Protein AF-I3SIN9-F1 (afdb_monomer_lite)

Structure (mmCIF, N/CA/C/O backbone):
data_AF-I3SIN9-F1
#
_entry.id   AF-I3SIN9-F1
#
loop_
_atom_site.group_PDB
_atom_site.id
_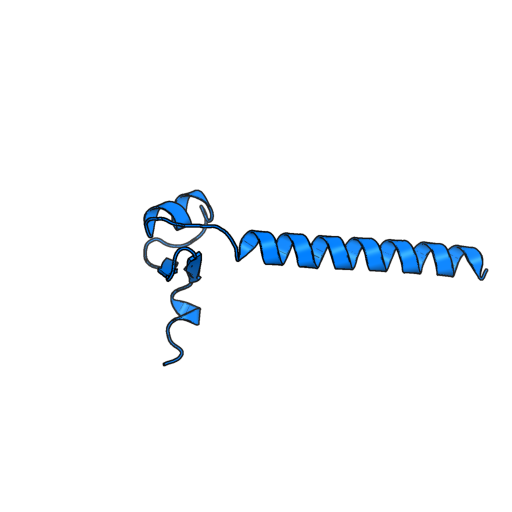atom_site.type_symbol
_atom_site.label_atom_id
_atom_site.label_alt_id
_atom_site.label_comp_id
_atom_site.label_asym_id
_atom_site.label_entity_id
_atom_site.label_seq_id
_atom_site.pdbx_PDB_ins_code
_atom_site.Cartn_x
_atom_site.Cartn_y
_atom_site.Cartn_z
_atom_site.occupancy
_atom_site.B_iso_or_equiv
_atom_site.auth_seq_id
_atom_site.auth_comp_id
_atom_site.auth_asym_id
_atom_site.auth_atom_id
_atom_site.pdbx_PDB_model_num
ATOM 1 N N . MET A 1 1 ? -26.182 -4.687 31.062 1.00 59.25 1 MET A N 1
ATOM 2 C CA . MET A 1 1 ? -24.817 -5.207 30.801 1.00 59.25 1 MET A CA 1
ATOM 3 C C . MET A 1 1 ? -24.635 -5.755 29.380 1.00 59.25 1 MET A C 1
ATOM 5 O O . MET A 1 1 ? -23.550 -5.612 28.844 1.00 59.25 1 MET A O 1
ATOM 9 N N . ALA A 1 2 ? -25.659 -6.337 28.738 1.00 68.69 2 ALA A N 1
ATOM 10 C CA . ALA A 1 2 ? -25.547 -6.859 27.365 1.00 68.69 2 ALA A CA 1
ATOM 11 C C . ALA A 1 2 ? -25.490 -5.776 26.264 1.00 68.69 2 ALA A C 1
ATOM 13 O O . ALA A 1 2 ? -24.820 -5.957 25.251 1.00 68.69 2 ALA A O 1
ATOM 14 N N . GLU A 1 3 ? -26.161 -4.638 26.458 1.00 71.44 3 GLU A N 1
ATOM 15 C CA . GLU A 1 3 ? -26.239 -3.577 25.440 1.00 71.44 3 GLU A CA 1
ATOM 16 C C . GLU A 1 3 ? -24.919 -2.817 25.259 1.00 71.44 3 GLU A C 1
ATOM 18 O O . GLU A 1 3 ? -24.504 -2.539 24.137 1.00 71.44 3 GLU A O 1
ATOM 23 N N . THR A 1 4 ? -24.202 -2.564 26.355 1.00 78.88 4 THR A N 1
ATOM 24 C CA . THR A 1 4 ? -22.874 -1.938 26.326 1.00 78.88 4 THR A CA 1
ATOM 25 C C . THR A 1 4 ? -21.840 -2.823 25.633 1.00 78.88 4 THR A C 1
ATOM 27 O O . THR A 1 4 ? -21.041 -2.323 24.847 1.00 78.88 4 THR A O 1
ATOM 30 N N . LEU A 1 5 ? -21.886 -4.143 25.847 1.00 78.12 5 LEU A N 1
ATOM 31 C CA . LEU A 1 5 ? -21.020 -5.097 25.141 1.00 78.12 5 LEU A CA 1
ATOM 32 C C . LEU A 1 5 ? -21.319 -5.137 23.635 1.00 78.12 5 LEU A C 1
ATOM 34 O O . LEU A 1 5 ? -20.393 -5.170 22.826 1.00 78.12 5 LEU A O 1
ATOM 38 N N . LYS A 1 6 ? -22.601 -5.063 23.251 1.00 80.50 6 LYS A N 1
ATOM 39 C CA . LYS A 1 6 ? -23.028 -4.940 21.848 1.00 80.50 6 LYS A CA 1
ATOM 40 C C . LYS A 1 6 ? -22.463 -3.684 21.189 1.00 80.50 6 LYS A C 1
ATOM 42 O O . LYS A 1 6 ? -21.935 -3.762 20.083 1.00 80.50 6 LYS A O 1
ATOM 47 N N . PHE A 1 7 ? -22.544 -2.547 21.876 1.00 86.25 7 PHE A N 1
ATOM 48 C CA . PHE A 1 7 ? -22.013 -1.285 21.371 1.00 86.25 7 PHE A CA 1
ATOM 49 C C . PHE A 1 7 ? -20.496 -1.354 21.159 1.00 86.25 7 PHE A C 1
ATOM 51 O O . PHE A 1 7 ? -20.008 -1.012 20.084 1.00 86.25 7 PHE A O 1
ATOM 58 N N . ILE A 1 8 ? -19.755 -1.881 22.139 1.00 88.81 8 ILE A N 1
ATOM 59 C CA . ILE A 1 8 ? -18.298 -2.060 22.040 1.00 88.81 8 ILE A CA 1
ATOM 60 C C . ILE A 1 8 ? -17.937 -2.953 20.846 1.00 88.81 8 ILE A C 1
ATOM 62 O O . ILE A 1 8 ? -17.031 -2.622 20.085 1.00 88.81 8 ILE A O 1
ATOM 66 N N . TYR A 1 9 ? -18.668 -4.048 20.634 1.00 89.50 9 TYR A N 1
ATOM 67 C CA . TYR A 1 9 ? -18.419 -4.956 19.515 1.00 89.50 9 TYR A CA 1
ATOM 68 C C . TYR A 1 9 ? -18.621 -4.285 18.146 1.00 89.50 9 TYR A C 1
ATOM 70 O O . TYR A 1 9 ? -17.797 -4.453 17.247 1.00 89.50 9 TYR A O 1
ATOM 78 N N . ILE A 1 10 ? -19.671 -3.470 17.998 1.00 92.25 10 ILE A N 1
ATOM 79 C CA . ILE A 1 10 ? -19.928 -2.700 16.771 1.00 92.25 10 ILE A CA 1
ATOM 80 C C . ILE A 1 10 ? -18.805 -1.686 16.524 1.00 92.25 10 ILE A C 1
ATOM 82 O O . ILE A 1 10 ? -18.318 -1.568 15.400 1.00 92.25 10 ILE A O 1
ATOM 86 N N . VAL A 1 11 ? -18.358 -0.984 17.568 1.00 91.38 11 VAL A N 1
ATOM 87 C CA . VAL A 1 11 ? -17.250 -0.025 17.463 1.00 91.38 11 VAL A CA 1
ATOM 88 C C . VAL A 1 11 ? -15.961 -0.727 17.035 1.00 91.38 11 VAL A C 1
ATOM 90 O O . VAL A 1 11 ? -15.287 -0.247 16.126 1.00 91.38 11 VAL A O 1
ATOM 93 N N . ILE A 1 12 ? -15.640 -1.883 17.623 1.00 91.62 12 ILE A N 1
ATOM 94 C CA . ILE A 1 12 ? -14.460 -2.672 17.239 1.00 91.62 12 ILE A CA 1
ATOM 95 C C . ILE A 1 12 ? -14.545 -3.087 15.767 1.00 91.62 12 ILE A C 1
ATOM 97 O O . ILE A 1 12 ? -13.586 -2.875 15.028 1.00 91.62 12 ILE A O 1
ATOM 101 N N . LEU A 1 13 ? -15.690 -3.609 15.318 1.00 90.88 13 LEU A N 1
ATOM 102 C CA . LEU A 1 13 ? -15.893 -3.990 13.917 1.00 90.88 13 LEU A CA 1
ATOM 103 C C . LEU A 1 13 ? -15.688 -2.816 12.953 1.00 90.88 13 LEU A C 1
ATOM 105 O O . LEU A 1 13 ? -15.020 -2.975 11.931 1.00 90.88 13 LEU A O 1
ATOM 109 N N . LEU A 1 14 ? -16.225 -1.639 13.282 1.00 89.38 14 LEU A N 1
ATOM 110 C CA . LEU A 1 14 ? -16.050 -0.432 12.471 1.00 89.38 14 LEU A CA 1
ATOM 111 C C . LEU A 1 14 ? -14.581 -0.007 12.400 1.00 89.38 14 LEU A C 1
ATOM 113 O O . LEU A 1 14 ? -14.083 0.304 11.319 1.00 89.38 14 LEU A O 1
ATOM 117 N N . VAL A 1 15 ? -13.867 -0.040 13.526 1.00 87.88 15 VAL A N 1
ATOM 118 C CA . VAL A 1 15 ? -12.433 0.278 13.562 1.00 87.88 15 VAL A CA 1
ATOM 119 C C . VAL A 1 15 ? -11.636 -0.729 12.730 1.00 87.88 15 VAL A C 1
ATOM 121 O O . VAL A 1 15 ? -10.795 -0.320 11.931 1.00 87.88 15 VAL A O 1
ATOM 124 N N . SER A 1 16 ? -11.924 -2.027 12.848 1.00 85.75 16 SER A N 1
ATOM 125 C CA . SER A 1 16 ? -11.279 -3.067 12.039 1.00 85.75 16 SER A CA 1
ATOM 126 C C . SER A 1 16 ? -11.516 -2.866 10.541 1.00 85.75 16 SER A C 1
ATOM 128 O O . SER A 1 16 ? -10.565 -2.941 9.764 1.00 85.75 16 SER A O 1
ATOM 130 N N . LEU A 1 17 ? -12.749 -2.551 10.131 1.00 86.44 17 LEU A N 1
ATOM 131 C CA . LEU A 1 17 ? -13.080 -2.236 8.737 1.00 86.44 17 LEU A CA 1
ATOM 132 C C . LEU A 1 17 ? -12.300 -1.017 8.232 1.00 86.44 17 LEU A C 1
ATOM 134 O O . LEU A 1 17 ? -11.683 -1.081 7.169 1.00 86.44 17 LEU A O 1
ATOM 138 N N . CYS A 1 18 ? -12.262 0.069 9.008 1.00 82.88 18 CYS A N 1
ATOM 139 C CA . CYS A 1 18 ? -11.502 1.268 8.657 1.00 82.88 18 CYS A CA 1
ATOM 140 C C . CYS A 1 18 ? -10.003 0.981 8.495 1.00 82.88 18 CYS A C 1
ATOM 142 O O . CYS A 1 18 ? -9.391 1.466 7.544 1.00 82.88 18 CYS A O 1
ATOM 144 N N . LEU A 1 19 ? -9.411 0.172 9.379 1.00 76.31 19 LEU A N 1
ATOM 145 C CA . LEU A 1 19 ? -7.998 -0.200 9.286 1.00 76.31 19 LEU A CA 1
ATOM 146 C C . LEU A 1 19 ? -7.698 -0.995 8.008 1.00 76.31 19 LEU A C 1
ATOM 148 O O . LEU A 1 19 ? -6.743 -0.663 7.309 1.00 76.31 19 LEU A O 1
ATOM 152 N N . VAL A 1 20 ? -8.533 -1.978 7.656 1.00 75.06 20 VAL A N 1
ATOM 153 C CA . VAL A 1 20 ? -8.371 -2.769 6.420 1.00 75.06 20 VAL A CA 1
ATOM 154 C C . VAL A 1 20 ? -8.495 -1.890 5.172 1.00 75.06 20 VAL A C 1
ATOM 156 O O . VAL A 1 20 ? -7.699 -2.024 4.243 1.00 75.06 20 VAL A O 1
ATOM 159 N N . VAL A 1 21 ? -9.455 -0.959 5.152 1.00 72.19 21 VAL A N 1
ATOM 160 C CA . VAL A 1 21 ? -9.636 -0.026 4.028 1.00 72.19 21 VAL A CA 1
ATOM 161 C C . VAL A 1 21 ? -8.422 0.888 3.871 1.00 72.19 21 VAL A C 1
ATOM 163 O O . VAL A 1 21 ? -7.957 1.084 2.750 1.00 72.19 21 VAL A O 1
ATOM 166 N N . ILE A 1 22 ? -7.876 1.422 4.968 1.00 68.25 22 ILE A N 1
ATOM 167 C CA . ILE A 1 22 ? -6.687 2.287 4.933 1.00 68.25 22 ILE A CA 1
ATOM 168 C C . ILE A 1 22 ? -5.459 1.515 4.436 1.00 68.25 22 ILE A C 1
ATOM 170 O O . ILE A 1 22 ? -4.705 2.045 3.616 1.00 68.25 22 ILE A O 1
ATOM 174 N N . ASP A 1 23 ? -5.260 0.278 4.896 1.00 61.00 23 ASP A N 1
ATOM 175 C CA . ASP A 1 23 ? -4.116 -0.549 4.491 1.00 61.00 23 ASP A CA 1
ATOM 176 C C . ASP A 1 23 ? -4.200 -0.952 3.007 1.00 61.00 23 ASP A C 1
ATOM 178 O O . ASP A 1 23 ? -3.227 -0.818 2.254 1.00 61.00 23 ASP A O 1
ATOM 182 N N . GLY A 1 24 ? -5.408 -1.303 2.548 1.00 59.38 24 GLY A N 1
ATOM 183 C CA . GLY A 1 24 ? -5.715 -1.492 1.132 1.00 59.38 24 GLY A CA 1
ATOM 184 C C . GLY A 1 24 ? -5.428 -0.230 0.316 1.00 59.38 24 GLY A C 1
ATOM 185 O O . GLY A 1 24 ? -4.635 -0.255 -0.621 1.00 59.38 24 GLY A O 1
ATOM 186 N N . PHE A 1 25 ? -5.982 0.924 0.691 1.00 59.28 25 PHE A N 1
ATOM 187 C CA . PHE A 1 25 ? -5.737 2.183 -0.029 1.00 59.28 25 PHE A CA 1
ATOM 188 C C . PHE A 1 25 ? -4.258 2.565 -0.104 1.00 59.28 25 PHE A C 1
ATOM 190 O O . PHE A 1 25 ? -3.824 3.196 -1.070 1.00 59.28 25 PHE A O 1
ATOM 197 N N . ARG A 1 26 ? -3.466 2.195 0.905 1.00 55.84 26 ARG A N 1
ATOM 198 C CA . ARG A 1 26 ? -2.020 2.416 0.892 1.00 55.84 26 ARG A CA 1
ATOM 199 C C . ARG A 1 26 ? -1.332 1.561 -0.167 1.00 55.84 26 ARG A C 1
ATOM 201 O O . ARG A 1 26 ? -0.429 2.061 -0.825 1.00 55.84 26 ARG A O 1
ATOM 208 N N . THR A 1 27 ? -1.761 0.315 -0.345 1.00 55.62 27 THR A N 1
ATOM 209 C CA . THR A 1 27 ? -1.179 -0.640 -1.302 1.00 55.62 27 THR A CA 1
ATOM 210 C C . THR A 1 27 ? -1.693 -0.475 -2.737 1.00 55.62 27 THR A C 1
ATOM 212 O O . THR A 1 27 ? -0.971 -0.808 -3.675 1.00 55.62 27 THR A O 1
ATOM 215 N N . TYR A 1 28 ? -2.875 0.116 -2.937 1.00 56.19 28 TYR A N 1
ATOM 216 C CA . TYR A 1 28 ? -3.477 0.357 -4.259 1.00 56.19 28 TYR A CA 1
ATOM 217 C C . TYR A 1 28 ? -3.139 1.716 -4.881 1.00 56.19 28 TYR A C 1
ATOM 219 O O . TYR A 1 28 ? -3.885 2.211 -5.725 1.00 56.19 28 TYR A O 1
ATOM 227 N N . LYS A 1 29 ? -2.035 2.363 -4.494 1.00 66.81 29 LYS A N 1
ATOM 228 C CA . LYS A 1 29 ? -1.675 3.615 -5.161 1.00 66.81 29 LYS A CA 1
ATOM 229 C C . LYS A 1 29 ? -1.094 3.347 -6.543 1.00 66.81 29 LYS A C 1
ATOM 231 O O . LYS A 1 29 ? -0.009 2.774 -6.681 1.00 66.81 29 LYS A O 1
ATOM 236 N N . GLU A 1 30 ? -1.861 3.784 -7.537 1.00 74.62 30 GLU A N 1
ATOM 237 C CA . GLU A 1 30 ? -1.478 3.738 -8.935 1.00 74.62 30 GLU A CA 1
ATOM 238 C C . GLU A 1 30 ? -0.211 4.565 -9.177 1.00 74.62 30 GLU A C 1
ATOM 240 O O . GLU A 1 30 ? -0.038 5.656 -8.629 1.00 74.62 30 GLU A O 1
ATOM 245 N N . CYS A 1 31 ? 0.682 4.047 -10.009 1.00 81.69 31 CYS A N 1
ATOM 246 C CA . CYS A 1 31 ? 1.900 4.721 -10.430 1.00 81.69 31 CYS A CA 1
ATOM 247 C C . CYS A 1 31 ? 2.085 4.577 -11.938 1.00 81.69 31 CYS A C 1
ATOM 249 O O . CYS A 1 31 ? 1.763 3.542 -12.527 1.00 81.69 31 CYS A O 1
ATOM 251 N N . LYS A 1 32 ? 2.642 5.613 -12.570 1.00 82.25 32 LYS A N 1
ATOM 252 C CA . LYS A 1 32 ? 3.119 5.547 -13.959 1.00 82.25 32 LYS A CA 1
ATOM 253 C C . LYS A 1 32 ? 4.628 5.341 -13.999 1.00 82.25 32 LYS A C 1
ATOM 255 O O . LYS A 1 32 ? 5.146 4.710 -14.914 1.00 82.25 32 LYS A O 1
ATOM 260 N N . SER A 1 33 ? 5.335 5.868 -13.006 1.00 81.19 33 SER A N 1
ATOM 261 C CA . SER A 1 33 ? 6.783 5.781 -12.852 1.00 81.19 33 SER A CA 1
ATOM 262 C C . SER A 1 33 ? 7.168 5.536 -11.396 1.00 81.19 33 SER A C 1
ATOM 264 O O . SER A 1 33 ? 6.411 5.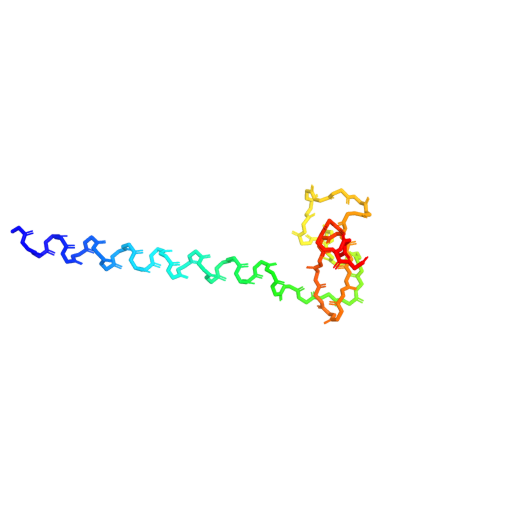812 -10.469 1.00 81.19 33 SER A O 1
ATOM 266 N N . ALA A 1 34 ? 8.380 5.026 -11.164 1.00 80.50 34 ALA A N 1
ATOM 267 C CA . ALA A 1 34 ? 8.878 4.800 -9.804 1.00 80.50 34 ALA A CA 1
ATOM 268 C C . ALA A 1 34 ? 8.968 6.101 -8.979 1.00 80.50 34 ALA A C 1
ATOM 270 O O . ALA A 1 34 ? 8.838 6.053 -7.759 1.00 80.50 34 ALA A O 1
ATOM 271 N N . SER A 1 35 ? 9.141 7.255 -9.636 1.00 80.62 35 SER A N 1
ATOM 272 C CA . SER A 1 35 ? 9.106 8.591 -9.025 1.00 80.62 35 SER A CA 1
ATOM 273 C C . SER A 1 35 ? 7.783 8.896 -8.315 1.00 80.62 35 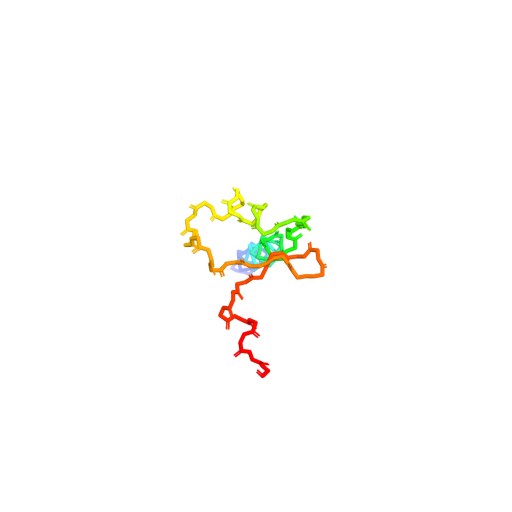SER A C 1
ATOM 275 O O . SER A 1 35 ? 7.804 9.498 -7.241 1.00 80.62 35 SER A O 1
ATOM 277 N N . ASP A 1 36 ? 6.654 8.425 -8.857 1.00 81.81 36 ASP A N 1
ATOM 278 C CA . ASP A 1 36 ? 5.323 8.619 -8.262 1.00 81.81 36 ASP A CA 1
ATOM 279 C C . ASP A 1 36 ? 5.227 7.944 -6.887 1.00 81.81 36 ASP A C 1
ATOM 281 O O . ASP A 1 36 ? 4.564 8.426 -5.975 1.00 81.81 36 ASP A O 1
ATOM 285 N N . CYS A 1 37 ? 5.965 6.854 -6.677 1.00 80.44 37 CYS A N 1
ATOM 286 C CA . CYS A 1 37 ? 5.988 6.181 -5.384 1.00 80.44 37 CYS A CA 1
ATOM 287 C C . CYS A 1 37 ? 6.688 7.011 -4.300 1.00 80.44 37 CYS A C 1
ATOM 289 O O . CYS A 1 37 ? 6.321 6.912 -3.131 1.00 80.44 37 CYS A O 1
ATOM 291 N N . TYR A 1 38 ? 7.652 7.866 -4.652 1.00 78.56 38 TYR A N 1
ATOM 292 C CA . TYR A 1 38 ? 8.368 8.696 -3.674 1.00 78.56 38 TYR A CA 1
ATOM 293 C C . TYR A 1 38 ? 7.597 9.962 -3.276 1.00 78.56 38 TYR A C 1
ATOM 295 O O . TYR A 1 38 ? 7.809 10.471 -2.175 1.00 78.56 38 TYR A O 1
ATOM 303 N N . THR A 1 39 ? 6.664 10.451 -4.103 1.00 78.56 39 THR A N 1
ATOM 304 C CA . THR A 1 39 ? 5.733 11.522 -3.687 1.00 78.56 39 THR A CA 1
ATOM 305 C C . THR A 1 39 ? 4.717 11.000 -2.675 1.00 78.56 39 THR A C 1
ATOM 307 O O . THR A 1 39 ? 4.364 11.692 -1.720 1.00 78.56 39 THR A O 1
ATOM 310 N N . ILE A 1 40 ? 4.301 9.744 -2.835 1.00 73.75 40 ILE A N 1
ATOM 311 C CA . ILE A 1 40 ? 3.390 9.046 -1.928 1.00 73.75 40 ILE A CA 1
ATOM 312 C C . ILE A 1 40 ? 4.088 8.673 -0.618 1.00 73.75 40 ILE A C 1
ATOM 314 O O . ILE A 1 40 ? 3.577 8.931 0.474 1.00 73.75 40 ILE A O 1
ATOM 318 N N . TYR A 1 41 ? 5.253 8.042 -0.726 1.00 72.69 41 TYR A N 1
ATOM 319 C CA . TYR A 1 41 ? 6.029 7.544 0.396 1.00 72.69 41 TYR A CA 1
ATOM 320 C C . TYR A 1 41 ? 7.264 8.409 0.586 1.00 72.69 41 TYR A C 1
ATOM 322 O O . TYR A 1 41 ? 8.395 7.973 0.391 1.00 72.69 41 TYR A O 1
ATOM 330 N N . ARG A 1 42 ? 7.041 9.642 1.041 1.00 67.94 42 ARG A N 1
ATOM 331 C CA . ARG A 1 42 ? 8.097 10.646 1.244 1.00 67.94 42 ARG A CA 1
ATOM 332 C C . ARG A 1 42 ? 9.240 10.185 2.163 1.00 67.94 42 ARG A C 1
ATOM 334 O O . ARG A 1 42 ? 10.326 10.746 2.124 1.00 67.94 42 ARG A O 1
ATOM 341 N N . ARG A 1 43 ? 8.987 9.179 3.008 1.00 75.50 43 ARG A N 1
ATOM 342 C CA . ARG A 1 43 ? 9.961 8.599 3.948 1.00 75.50 43 ARG A CA 1
ATOM 343 C C . ARG A 1 43 ? 10.681 7.357 3.412 1.00 75.50 43 ARG A C 1
ATOM 345 O O . ARG A 1 43 ? 11.532 6.817 4.112 1.00 75.50 43 ARG A O 1
ATOM 352 N N . ALA A 1 44 ? 10.321 6.871 2.227 1.00 73.06 44 ALA A N 1
ATOM 353 C CA . ALA A 1 44 ? 10.996 5.740 1.610 1.00 73.06 44 ALA A CA 1
ATOM 354 C C . ALA A 1 44 ? 12.332 6.175 1.004 1.00 73.06 44 ALA A C 1
ATOM 356 O O . ALA A 1 44 ? 12.462 7.271 0.461 1.00 73.06 44 ALA A O 1
ATOM 357 N N . PHE A 1 45 ? 13.334 5.308 1.118 1.00 78.38 45 PHE A N 1
ATOM 358 C CA . PHE A 1 45 ? 14.677 5.583 0.626 1.00 78.38 45 PHE A CA 1
ATOM 359 C C . PHE A 1 45 ? 14.698 5.533 -0.906 1.00 78.38 45 PHE A C 1
ATOM 361 O O . PHE A 1 45 ? 14.146 4.602 -1.490 1.00 78.38 45 PHE A O 1
ATOM 368 N N . TYR A 1 46 ? 15.338 6.500 -1.571 1.00 76.56 46 TYR A N 1
ATOM 369 C CA . TYR A 1 46 ? 15.448 6.492 -3.035 1.00 76.56 46 TYR A CA 1
ATOM 370 C C . TYR A 1 46 ? 16.062 5.174 -3.530 1.00 76.56 46 TYR A C 1
ATOM 372 O O . TYR A 1 46 ? 17.104 4.733 -3.055 1.00 76.56 46 TYR A O 1
ATOM 380 N N . GLY A 1 47 ? 15.387 4.521 -4.472 1.00 79.50 47 GLY A N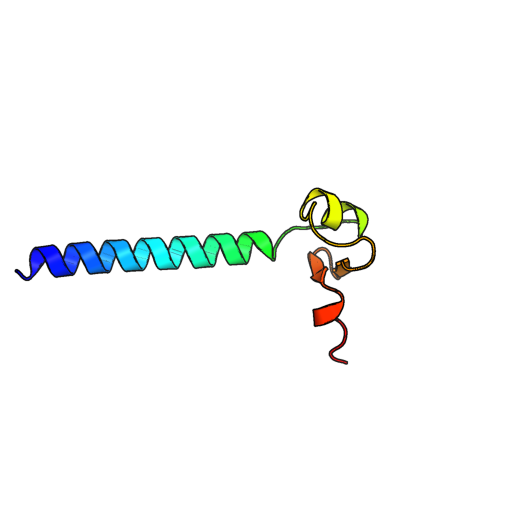 1
ATOM 381 C CA . GLY A 1 47 ? 15.737 3.186 -4.956 1.00 79.50 47 GLY A CA 1
ATOM 382 C C . GLY A 1 47 ? 15.113 2.022 -4.176 1.00 79.50 47 GLY A C 1
ATOM 383 O O . GLY A 1 47 ? 15.348 0.882 -4.563 1.00 79.50 47 GLY A O 1
ATOM 384 N N . SER A 1 48 ? 14.312 2.258 -3.125 1.00 81.38 48 SER A N 1
ATOM 385 C CA . SER A 1 48 ? 13.621 1.201 -2.361 1.00 81.38 48 SER A CA 1
ATOM 386 C C . SER A 1 48 ? 12.230 0.841 -2.893 1.00 81.38 48 SER A C 1
ATOM 388 O O . SER A 1 48 ? 11.659 -0.160 -2.456 1.00 81.38 48 SER A O 1
ATOM 390 N N . MET A 1 49 ? 11.699 1.612 -3.846 1.00 83.00 49 MET A N 1
ATOM 391 C CA . MET A 1 49 ? 10.385 1.411 -4.465 1.00 83.00 49 MET A CA 1
ATOM 392 C C . MET A 1 49 ? 10.477 1.232 -5.982 1.00 83.00 49 MET A C 1
ATOM 394 O O . MET A 1 49 ? 11.317 1.845 -6.646 1.00 83.00 49 MET A O 1
ATOM 398 N N . ARG A 1 50 ? 9.568 0.427 -6.537 1.00 85.12 50 ARG A N 1
ATOM 399 C CA . ARG A 1 50 ? 9.339 0.278 -7.979 1.00 85.12 50 ARG A CA 1
ATOM 400 C C . ARG A 1 50 ? 7.859 0.375 -8.298 1.00 85.12 50 ARG A C 1
ATOM 402 O O . ARG A 1 50 ? 7.021 -0.076 -7.527 1.00 85.12 50 ARG A O 1
ATOM 409 N N . CYS A 1 51 ? 7.569 0.896 -9.483 1.00 83.81 51 CYS A N 1
ATOM 410 C CA . CYS A 1 51 ? 6.249 0.788 -10.073 1.00 83.81 51 CYS A CA 1
ATOM 411 C C . CYS A 1 51 ? 6.149 -0.534 -10.843 1.00 83.81 51 CYS A C 1
ATOM 413 O O . CYS A 1 51 ? 6.893 -0.750 -11.800 1.00 83.81 51 CYS A O 1
ATOM 415 N N . VAL A 1 52 ? 5.279 -1.443 -10.407 1.00 83.19 52 VAL A N 1
ATOM 416 C CA . VAL A 1 52 ? 5.104 -2.775 -10.999 1.00 83.19 52 VAL 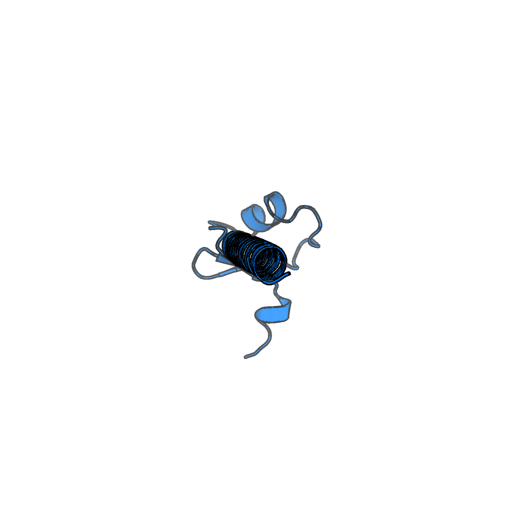A CA 1
ATOM 417 C C . VAL A 1 52 ? 3.632 -2.975 -11.326 1.00 83.19 52 VAL A C 1
ATOM 419 O O . VAL A 1 52 ? 2.796 -2.968 -10.427 1.00 83.19 52 VAL A O 1
ATOM 422 N N . LYS A 1 53 ? 3.319 -3.183 -12.613 1.00 80.19 53 LYS A N 1
ATOM 423 C CA . LYS A 1 53 ? 1.939 -3.332 -13.119 1.00 80.19 53 LYS A CA 1
ATOM 424 C C . LYS A 1 53 ? 1.015 -2.176 -12.702 1.00 80.19 53 LYS A C 1
ATOM 426 O O . LYS A 1 53 ? -0.143 -2.401 -12.381 1.00 80.19 53 LYS A O 1
ATOM 431 N N . GLY A 1 54 ? 1.554 -0.959 -12.670 1.00 81.19 54 GLY A N 1
ATOM 432 C CA . GLY A 1 54 ? 0.809 0.226 -12.257 1.00 81.19 54 GLY A CA 1
ATOM 433 C C . GLY A 1 54 ? 0.688 0.413 -10.746 1.00 81.19 54 GLY A C 1
ATOM 434 O O . GLY A 1 54 ? 0.005 1.337 -10.347 1.00 81.19 54 GLY A O 1
ATOM 435 N N . PHE A 1 55 ? 1.350 -0.391 -9.904 1.00 81.38 55 PHE A N 1
ATOM 436 C CA . PHE A 1 55 ? 1.303 -0.250 -8.441 1.00 81.38 55 PHE A CA 1
ATOM 437 C C . PHE A 1 55 ? 2.681 -0.052 -7.815 1.00 81.38 55 PHE A C 1
ATOM 439 O O . PHE A 1 55 ? 3.667 -0.673 -8.228 1.00 81.38 55 PHE A O 1
ATOM 446 N N . CYS A 1 56 ? 2.747 0.782 -6.778 1.00 80.88 56 CYS A N 1
ATOM 447 C CA . CYS A 1 56 ? 3.963 0.975 -5.998 1.00 80.88 56 CYS A CA 1
ATOM 448 C C . CYS A 1 56 ? 4.261 -0.249 -5.129 1.00 80.88 56 CYS A C 1
ATOM 450 O O . CYS A 1 56 ? 3.502 -0.583 -4.223 1.00 80.88 56 CYS A O 1
ATOM 452 N N . LYS A 1 57 ? 5.398 -0.902 -5.376 1.00 80.25 57 LYS A N 1
ATOM 453 C CA . LYS A 1 57 ? 5.897 -2.034 -4.588 1.00 80.25 57 LYS A CA 1
ATOM 454 C C . LYS A 1 57 ? 7.255 -1.719 -3.981 1.00 80.25 57 LYS A C 1
ATOM 456 O O . LYS A 1 57 ? 8.104 -1.097 -4.623 1.00 80.25 57 LYS A O 1
ATOM 461 N N . HIS A 1 58 ? 7.488 -2.201 -2.764 1.00 78.25 58 HIS A N 1
ATOM 462 C CA . HIS A 1 58 ? 8.810 -2.144 -2.153 1.00 78.25 58 HIS A CA 1
ATOM 463 C C . HIS A 1 58 ? 9.725 -3.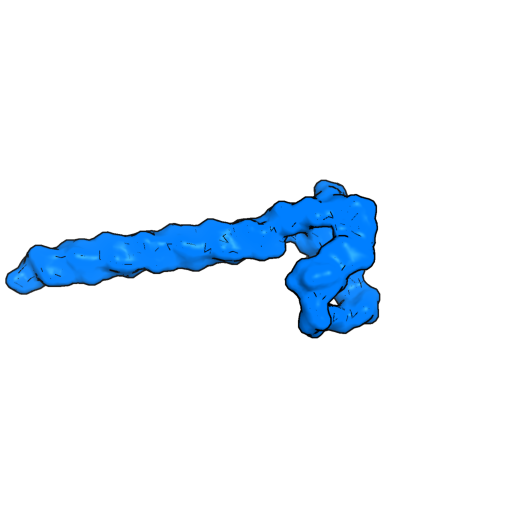188 -2.808 1.00 78.25 58 HIS A C 1
ATOM 465 O O . HIS A 1 58 ? 9.309 -4.323 -3.029 1.00 78.25 58 HIS A O 1
ATOM 471 N N . LEU A 1 59 ? 10.991 -2.859 -3.091 1.00 73.88 59 LEU A N 1
ATOM 472 C CA . LEU A 1 59 ? 11.925 -3.843 -3.668 1.00 73.88 59 LEU A CA 1
ATOM 473 C C . LEU A 1 59 ? 12.177 -5.043 -2.745 1.00 73.88 59 LEU A C 1
ATOM 475 O O . LEU A 1 59 ? 12.540 -6.107 -3.236 1.00 73.88 59 LEU A O 1
ATOM 479 N N . LYS A 1 60 ? 11.982 -4.880 -1.429 1.00 66.75 60 LYS A N 1
ATOM 480 C CA . LYS A 1 60 ? 12.095 -5.981 -0.461 1.00 66.75 60 LYS A CA 1
ATOM 481 C C . LYS A 1 60 ? 11.086 -7.096 -0.763 1.00 66.75 60 LYS A C 1
ATOM 483 O O . LYS A 1 60 ? 11.460 -8.257 -0.701 1.00 66.75 60 LYS A O 1
ATOM 488 N N . ASP A 1 61 ? 9.876 -6.737 -1.183 1.00 57.84 61 ASP A N 1
ATOM 489 C CA . ASP A 1 61 ? 8.808 -7.672 -1.558 1.00 57.84 61 ASP A CA 1
ATOM 490 C C . ASP A 1 61 ? 8.943 -8.212 -2.991 1.00 57.84 61 ASP A C 1
ATOM 492 O O . ASP A 1 61 ? 8.331 -9.214 -3.343 1.00 57.84 61 ASP A O 1
ATOM 496 N N . VAL A 1 62 ? 9.742 -7.559 -3.844 1.00 55.75 62 VAL A N 1
ATOM 497 C CA . VAL A 1 62 ? 9.992 -8.005 -5.230 1.00 55.75 62 VAL A CA 1
ATOM 498 C C . VAL A 1 62 ? 11.094 -9.071 -5.289 1.00 55.75 62 VAL A C 1
ATOM 500 O O . VAL A 1 62 ? 11.154 -9.833 -6.250 1.00 55.75 62 VAL A O 1
ATOM 503 N N . LYS A 1 63 ? 11.947 -9.170 -4.261 1.00 48.25 63 LYS A N 1
ATOM 504 C CA . LYS A 1 63 ? 13.054 -10.138 -4.181 1.00 48.25 63 LYS A CA 1
ATOM 505 C C . LYS A 1 63 ? 12.612 -11.486 -3.587 1.00 48.25 63 LYS A C 1
ATOM 507 O O . LYS A 1 63 ? 13.261 -12.017 -2.691 1.00 48.25 63 LYS A O 1
ATOM 512 N N . LEU A 1 64 ? 11.489 -12.002 -4.078 1.00 47.28 64 LEU A N 1
ATOM 513 C CA . LEU A 1 64 ? 10.960 -13.330 -3.759 1.00 47.28 64 LEU A CA 1
ATOM 514 C C . LEU A 1 64 ? 10.628 -14.067 -5.068 1.00 47.28 64 LEU A C 1
ATOM 516 O O . LEU A 1 64 ? 9.513 -14.534 -5.273 1.00 47.28 64 LEU A O 1
ATOM 520 N N . ILE A 1 65 ? 11.605 -14.079 -5.981 1.00 39.94 65 ILE A N 1
ATOM 521 C CA . ILE A 1 65 ? 11.740 -14.986 -7.131 1.00 39.94 65 ILE A CA 1
ATOM 522 C C . ILE A 1 65 ? 13.225 -15.319 -7.235 1.00 39.94 65 ILE A C 1
ATOM 524 O O . ILE A 1 65 ? 14.027 -14.354 -7.208 1.00 39.94 65 ILE A O 1
#

Organism: Medicago truncatula (NCBI:txid3880)

Foldseek 3Di:
DVVVVVVVVVVVVVVVVVVVVVVVVLFPQFDPFQVVVCVSVVPDDVPQWTQDPRTIDGVVVVPPD

Radius of gyration: 17.73 Å; chains: 1; bounding box: 42×26×45 Å

Sequence (65 aa):
MAETLKFIYIVILLVSLCLVVIDGFRTYKECKSASDCYTIYRRAFYGSMRCVKGFCKHLKDVKLI

InterPro domains:
  IPR009810 Late nodulin domain [PF07127] (1-57)

pLDDT: mean 75.26, std 11.72, range [39.94, 92.25]

Secondary structure (DSSP, 8-state):
-HHHHHHHHHHHHHHHHHHHHHHHHHHT-B-SSHHHHHHH-TTSPTTSEEEETTEEEEHHHH---